Protein AF-A0A813F846-F1 (afdb_monomer_lite)

Foldseek 3Di:
DDDDDDDDPDPPPPDPDDPPPPVPPPPPPVDPPDPPPPPPPPDPDDDDDDDDDDDDDDDDDDDDDDDDDDDDDDDDDDDPPPPPPDPPDPPPDDPPPDDDPDDPPVPPPPPPPDLQVLLVVLLVVLVVQLVVCLPPPLVVLVVVLVVSLVCLQLVNVVVSSVSSVSSNVSSVVCCVVSNVD

Organism: Polarella glacialis (NCBI:txid89957)

Radius of gyration: 32.92 Å; chains: 1; bounding box: 86×99×80 Å

Secondary structure (DSSP, 8-state):
--PPPPPPP----PPPPPP----------------------------------------PPP-------------------------------------------TT-------HHHHHHHHHHHHHHHHHHTTTS-HHHHHHHHHHHHHHT-GGG-GGGHHHHHHHHHHHHHHHHHHTT-

pLDDT: mean 70.42, std 21.38, range [35.59, 98.19]

Structure (mmCIF, N/CA/C/O backbone):
data_AF-A0A813F846-F1
#
_entry.id   AF-A0A813F846-F1
#
loop_
_atom_site.group_PDB
_atom_site.id
_atom_site.type_symbol
_atom_site.label_atom_id
_atom_site.label_alt_id
_atom_site.label_comp_id
_atom_site.label_asym_id
_atom_site.label_entity_id
_atom_site.label_seq_id
_atom_site.pdbx_PDB_ins_code
_atom_site.Cartn_x
_atom_site.Cartn_y
_atom_site.Cartn_z
_atom_site.occupancy
_atom_site.B_iso_or_equiv
_atom_site.auth_seq_id
_atom_site.auth_comp_id
_atom_site.auth_asym_id
_atom_site.auth_atom_id
_atom_site.pdbx_PDB_model_num
ATOM 1 N N . SER A 1 1 ? -46.470 -55.303 -39.506 1.00 61.50 1 SER A N 1
ATOM 2 C CA . SER A 1 1 ? -45.730 -54.117 -39.965 1.00 61.50 1 SER A CA 1
ATOM 3 C C . SER A 1 1 ? -46.204 -52.928 -39.168 1.00 61.50 1 SER A C 1
ATOM 5 O O . SER A 1 1 ? -47.309 -52.462 -39.399 1.00 61.50 1 SER A O 1
ATOM 7 N N . GLN A 1 2 ? -45.444 -52.545 -38.148 1.00 59.84 2 GLN A N 1
ATOM 8 C CA . GLN A 1 2 ? -45.776 -51.434 -37.264 1.00 59.84 2 GLN A CA 1
ATOM 9 C C . GLN A 1 2 ? -44.698 -50.379 -37.496 1.00 59.84 2 GLN A C 1
ATOM 11 O O . GLN A 1 2 ? -43.521 -50.635 -37.249 1.00 59.84 2 GLN A O 1
ATOM 16 N N . GLU A 1 3 ? -45.096 -49.273 -38.116 1.00 61.91 3 GLU A N 1
ATOM 17 C CA . GLU A 1 3 ? -44.205 -48.175 -38.482 1.00 61.91 3 GLU A CA 1
ATOM 18 C C . GLU A 1 3 ? -43.728 -47.463 -37.203 1.00 61.91 3 GLU A C 1
ATOM 20 O O . GLU A 1 3 ? -44.557 -47.179 -36.329 1.00 61.91 3 GLU A O 1
ATOM 25 N N . PRO A 1 4 ? -42.417 -47.222 -37.030 1.00 73.75 4 PRO A N 1
ATOM 26 C CA . PRO A 1 4 ? -41.915 -46.534 -35.850 1.00 73.75 4 PRO A CA 1
ATOM 27 C C . PRO A 1 4 ? -42.314 -45.048 -35.868 1.00 73.75 4 PRO A C 1
ATOM 29 O O . PRO A 1 4 ? -42.351 -44.431 -36.934 1.00 73.75 4 PRO A O 1
ATOM 32 N N . PRO A 1 5 ? -42.602 -44.453 -34.696 1.00 75.56 5 PRO A N 1
ATOM 33 C CA . PRO A 1 5 ? -43.023 -43.062 -34.611 1.00 75.56 5 PRO A CA 1
ATOM 34 C C . PRO A 1 5 ? -41.885 -42.095 -34.986 1.00 75.56 5 PRO A C 1
ATOM 36 O O . PRO A 1 5 ? -40.711 -42.392 -34.741 1.00 75.56 5 PRO A O 1
ATOM 39 N N . PRO A 1 6 ? -42.222 -40.916 -35.541 1.00 74.94 6 PRO A N 1
ATOM 40 C CA . PRO A 1 6 ? -41.241 -39.920 -35.946 1.00 74.94 6 PRO A CA 1
ATOM 41 C C . PRO A 1 6 ? -40.502 -39.351 -34.730 1.00 74.94 6 PRO A C 1
ATOM 43 O O . PRO A 1 6 ? -41.108 -38.907 -33.752 1.00 74.94 6 PRO A O 1
ATOM 46 N N . VAL A 1 7 ? -39.171 -39.355 -34.811 1.00 73.00 7 VAL A N 1
ATOM 47 C CA . VAL A 1 7 ? -38.279 -38.728 -33.830 1.00 73.00 7 VAL A CA 1
ATOM 48 C C . VAL A 1 7 ? -38.474 -37.205 -33.830 1.00 73.00 7 VAL A C 1
ATOM 50 O O . VAL A 1 7 ? -38.476 -36.595 -34.902 1.00 73.00 7 VAL A O 1
ATOM 53 N N . PRO A 1 8 ? -38.634 -36.566 -32.656 1.00 68.56 8 PRO A N 1
ATOM 54 C CA . PRO A 1 8 ? -38.761 -35.119 -32.571 1.00 68.56 8 PRO A CA 1
ATOM 55 C C . PRO A 1 8 ? -37.446 -34.448 -32.974 1.00 68.56 8 PRO A C 1
ATOM 57 O O . PRO A 1 8 ? -36.371 -34.824 -32.505 1.00 68.56 8 PRO A O 1
ATOM 60 N N . ALA A 1 9 ? -37.564 -33.452 -33.852 1.00 68.06 9 ALA A N 1
ATOM 61 C CA . ALA A 1 9 ? -36.463 -32.653 -34.365 1.00 68.06 9 ALA A CA 1
ATOM 62 C C . ALA A 1 9 ? -35.598 -32.091 -33.229 1.00 68.06 9 ALA A C 1
ATOM 64 O O . ALA A 1 9 ? -36.118 -31.582 -32.230 1.00 68.06 9 ALA A O 1
ATOM 65 N N . GLU A 1 10 ? -34.280 -32.192 -33.415 1.00 58.28 10 GLU A N 1
ATOM 66 C CA . GLU A 1 10 ? -33.257 -31.675 -32.516 1.00 58.28 10 GLU A CA 1
ATOM 67 C C . GLU A 1 10 ? -33.594 -30.260 -32.056 1.00 58.28 10 GLU A C 1
ATOM 69 O O . GLU A 1 10 ? -33.568 -29.282 -32.808 1.00 58.28 10 GLU A O 1
ATOM 74 N N . ARG A 1 11 ? -33.907 -30.160 -30.768 1.00 61.56 11 ARG A N 1
ATOM 75 C CA . ARG A 1 11 ? -34.016 -28.896 -30.065 1.00 61.56 11 ARG A CA 1
ATOM 76 C C . ARG A 1 11 ? -32.594 -28.361 -29.952 1.00 61.56 11 ARG A C 1
ATOM 78 O O . ARG A 1 11 ? -31.862 -28.756 -29.050 1.00 61.56 11 ARG A O 1
ATOM 85 N N . ALA A 1 12 ? -32.205 -27.531 -30.919 1.00 66.88 12 ALA A N 1
ATOM 86 C CA . ALA A 1 12 ? -30.927 -26.839 -30.939 1.00 66.88 12 ALA A CA 1
ATOM 87 C C . ALA A 1 12 ? -30.651 -26.268 -29.543 1.00 66.88 12 ALA A C 1
ATOM 89 O O . ALA A 1 12 ? -31.384 -25.403 -29.056 1.00 66.88 12 ALA A O 1
ATOM 90 N N . PHE A 1 13 ? -29.627 -26.811 -28.885 1.00 66.00 13 PHE A N 1
ATOM 91 C CA . PHE A 1 13 ? -29.092 -26.277 -27.644 1.00 66.00 13 PHE A CA 1
ATOM 92 C C . PHE A 1 13 ? -28.617 -24.855 -27.943 1.00 66.00 13 PHE A C 1
ATOM 94 O O . PHE A 1 13 ? -27.520 -24.652 -28.459 1.00 66.00 13 PHE A O 1
ATOM 101 N N . GLN A 1 14 ? -29.458 -23.859 -27.658 1.00 73.62 14 GLN A N 1
ATOM 102 C CA . GLN A 1 14 ? -28.974 -22.496 -27.522 1.00 73.62 14 GLN A CA 1
ATOM 103 C C . GLN A 1 14 ? -28.065 -22.492 -26.292 1.00 73.62 14 GLN A C 1
ATOM 105 O O . GLN A 1 14 ? -28.546 -22.801 -25.195 1.00 73.62 14 GLN A O 1
ATOM 110 N N . PRO A 1 15 ? -26.760 -22.203 -26.441 1.00 76.44 15 PRO A N 1
ATOM 111 C CA . PRO A 1 15 ? -25.914 -21.999 -25.281 1.00 76.44 15 PRO A CA 1
ATOM 112 C C . PRO A 1 15 ? -26.519 -20.862 -24.446 1.00 76.44 15 PRO A C 1
ATOM 114 O O . PRO A 1 15 ? -27.062 -19.910 -25.020 1.00 76.44 15 PRO A O 1
ATOM 117 N N . PRO A 1 16 ? -26.469 -20.949 -23.106 1.00 77.00 16 PRO A N 1
ATOM 118 C CA . PRO A 1 16 ? -26.928 -19.860 -22.262 1.00 77.00 16 PRO A CA 1
ATOM 119 C C . PRO A 1 16 ? -26.196 -18.588 -22.687 1.00 77.00 16 PRO A C 1
ATOM 121 O O . PRO A 1 16 ? -24.973 -18.596 -22.848 1.00 77.00 16 PRO A O 1
ATOM 124 N N . ALA A 1 17 ? -26.956 -17.514 -22.912 1.00 72.62 17 ALA A N 1
ATOM 125 C CA . ALA A 1 17 ? -26.379 -16.214 -23.206 1.00 72.62 17 ALA A CA 1
ATOM 126 C C . ALA A 1 17 ? -25.319 -15.904 -22.134 1.00 72.62 17 ALA A C 1
ATOM 128 O O . ALA A 1 17 ? -25.598 -16.106 -20.944 1.00 72.62 17 ALA A O 1
ATOM 129 N N . PRO A 1 18 ? -24.106 -15.460 -22.519 1.00 75.81 18 PRO A N 1
ATOM 130 C CA . PRO A 1 18 ? -23.128 -15.029 -21.535 1.00 75.81 18 PRO A CA 1
ATOM 131 C C . PRO A 1 18 ? -23.796 -13.969 -20.652 1.00 75.81 18 PRO A C 1
ATOM 133 O O . PRO A 1 18 ? -24.567 -13.159 -21.182 1.00 75.81 18 PRO A O 1
ATOM 136 N N . PRO A 1 19 ? -23.558 -13.972 -19.325 1.00 71.12 19 PRO A N 1
ATOM 137 C CA . PRO A 1 19 ? -24.065 -12.911 -18.475 1.00 71.12 19 PRO A CA 1
ATOM 138 C C . PRO A 1 19 ? -23.625 -11.607 -19.120 1.00 71.12 19 PRO A C 1
ATOM 140 O O . PRO A 1 19 ? -22.434 -11.411 -19.361 1.00 71.12 19 PRO A O 1
ATOM 143 N N . SER A 1 20 ? -24.604 -10.785 -19.496 1.00 64.62 20 SER A N 1
ATOM 144 C CA . SER A 1 20 ? -24.361 -9.467 -20.049 1.00 64.62 20 SER A CA 1
ATOM 145 C C . SER A 1 20 ? -23.542 -8.747 -18.995 1.00 64.62 20 SER A C 1
ATOM 147 O O . SER A 1 20 ? -24.075 -8.343 -17.963 1.00 64.62 20 SER A O 1
ATOM 149 N N . VAL A 1 21 ? -22.226 -8.704 -19.205 1.00 62.66 21 VAL A N 1
ATOM 150 C CA . VAL A 1 21 ? -21.309 -7.924 -18.395 1.00 62.66 21 VAL A CA 1
ATOM 151 C C . VAL A 1 21 ? -21.711 -6.504 -18.719 1.00 62.66 21 VAL A C 1
ATOM 153 O O . VAL A 1 21 ? -21.272 -5.924 -19.709 1.00 62.66 21 VAL A O 1
ATOM 156 N N . GLU A 1 22 ? -22.671 -6.002 -17.945 1.00 57.41 22 GLU A N 1
ATOM 157 C CA . GLU A 1 22 ? -22.989 -4.596 -17.896 1.00 57.41 22 GLU A CA 1
ATOM 158 C C . GLU A 1 22 ? -21.629 -3.913 -17.749 1.00 57.41 22 GLU A C 1
ATOM 160 O O . GLU A 1 22 ? -20.883 -4.273 -16.826 1.00 57.41 22 GLU A O 1
ATOM 165 N N . PRO A 1 23 ? -21.217 -3.046 -18.693 1.00 57.09 23 PRO A N 1
ATOM 166 C CA . PRO A 1 23 ? -20.009 -2.277 -18.514 1.00 57.09 23 PRO A CA 1
ATOM 167 C C . PRO A 1 23 ? -20.283 -1.456 -17.271 1.00 57.09 23 PRO A C 1
ATOM 169 O O . PRO A 1 23 ? -21.008 -0.466 -17.337 1.00 57.09 23 PRO A O 1
ATOM 172 N N . SER A 1 24 ? -19.781 -1.953 -16.136 1.00 50.75 24 SER A N 1
ATOM 173 C CA . SER A 1 24 ? -19.800 -1.288 -14.852 1.00 50.75 24 SER A CA 1
ATOM 174 C C . SER A 1 24 ? -19.266 0.084 -15.166 1.00 50.75 24 SER A C 1
ATOM 176 O O . SER A 1 24 ? -18.079 0.251 -15.474 1.00 50.75 24 SER A O 1
ATOM 178 N N . GLN A 1 25 ? -20.197 1.033 -15.271 1.00 48.97 25 GLN A N 1
ATOM 179 C CA . GLN A 1 25 ? -19.852 2.395 -15.585 1.00 48.97 25 GLN A CA 1
ATOM 180 C C . GLN A 1 25 ? -18.770 2.738 -14.573 1.00 48.97 25 GLN A C 1
ATOM 182 O O . GLN A 1 25 ? -18.953 2.404 -13.397 1.00 48.97 25 GLN A O 1
ATOM 187 N N . PRO A 1 26 ? -17.634 3.330 -14.973 1.00 54.31 26 PRO A N 1
ATOM 188 C CA . PRO A 1 26 ? -16.678 3.845 -14.016 1.00 54.31 26 PRO A CA 1
ATOM 189 C C . PRO A 1 26 ? -17.370 4.962 -13.223 1.00 54.31 26 PRO A C 1
ATOM 191 O O . PRO A 1 26 ? -17.222 6.155 -13.482 1.00 54.31 26 PRO A O 1
ATOM 194 N N . GLY A 1 27 ? -18.144 4.551 -12.219 1.00 48.88 27 GLY A N 1
ATOM 195 C CA . GLY A 1 27 ? -18.706 5.310 -11.124 1.00 48.88 27 GLY A CA 1
ATOM 196 C C . GLY A 1 27 ? -17.561 5.672 -10.203 1.00 48.88 27 GLY A C 1
ATOM 197 O O . GLY A 1 27 ? -17.452 5.236 -9.065 1.00 48.88 27 GLY A O 1
ATOM 198 N N . SER A 1 28 ? -16.631 6.430 -10.753 1.00 47.47 28 SER A N 1
ATOM 199 C CA . SER A 1 28 ? -15.642 7.215 -10.051 1.00 47.47 28 SER A CA 1
ATOM 200 C C . SER A 1 28 ? -15.348 8.400 -10.950 1.00 47.47 28 SER A C 1
ATOM 202 O O . SER A 1 28 ? -14.220 8.674 -11.347 1.00 47.47 28 SER A O 1
ATOM 204 N N . ARG A 1 29 ? -16.414 9.161 -11.221 1.00 41.62 29 ARG A N 1
ATOM 205 C CA . ARG A 1 29 ? -16.309 10.612 -11.279 1.00 41.62 29 ARG A CA 1
ATOM 206 C C . ARG A 1 29 ? -15.750 11.045 -9.924 1.00 41.62 29 ARG A C 1
ATOM 208 O O . ARG A 1 29 ? -16.496 11.382 -9.010 1.00 41.62 29 ARG A O 1
ATOM 215 N N . TRP A 1 30 ? -14.429 10.953 -9.778 1.00 50.53 30 TRP A N 1
ATOM 216 C CA . TRP A 1 30 ? -13.685 11.656 -8.753 1.00 50.53 30 TRP A CA 1
ATOM 217 C C . TRP A 1 30 ? -14.071 13.111 -8.939 1.00 50.53 30 TRP A C 1
ATOM 219 O O . TRP A 1 30 ? -13.697 13.741 -9.928 1.00 50.53 30 TRP A O 1
ATOM 229 N N . GLY A 1 31 ? -14.957 13.587 -8.066 1.00 37.84 31 GLY A N 1
ATOM 230 C CA . GLY A 1 31 ? -15.443 14.947 -8.094 1.00 37.84 31 GLY A CA 1
ATOM 231 C C . GLY A 1 31 ? -14.249 15.880 -8.183 1.00 37.84 31 GLY A C 1
ATOM 232 O O . GLY A 1 31 ? -13.453 15.995 -7.252 1.00 37.84 31 GLY A O 1
ATOM 233 N N . ILE A 1 32 ? -14.149 16.537 -9.332 1.00 45.31 32 ILE A N 1
ATOM 234 C CA . ILE A 1 32 ? -13.408 17.767 -9.548 1.00 45.31 32 ILE A CA 1
ATOM 235 C C . ILE A 1 32 ? -14.048 18.771 -8.586 1.00 45.31 32 ILE A C 1
ATOM 237 O O . ILE A 1 32 ? -15.057 19.397 -8.886 1.00 45.31 32 ILE A O 1
ATOM 241 N N . GLY A 1 33 ? -13.556 18.789 -7.353 1.00 40.59 33 GLY A N 1
ATOM 242 C CA . GLY A 1 33 ? -14.226 19.460 -6.241 1.00 40.59 33 GLY A CA 1
ATOM 243 C C . GLY A 1 33 ? -13.294 19.736 -5.075 1.00 40.59 33 GLY A C 1
ATOM 244 O O . GLY A 1 33 ? -13.730 19.810 -3.935 1.00 40.59 33 GLY A O 1
ATOM 245 N N . ARG A 1 34 ? -11.999 19.827 -5.373 1.00 39.53 34 ARG A N 1
ATOM 246 C CA . ARG A 1 34 ? -10.972 20.617 -4.698 1.00 39.53 34 ARG A CA 1
ATOM 247 C C . ARG A 1 34 ? -9.696 20.306 -5.458 1.00 39.53 34 ARG A C 1
ATOM 249 O O . ARG A 1 34 ? -9.056 19.286 -5.228 1.00 39.53 34 ARG A O 1
ATOM 256 N N . ALA A 1 35 ? -9.293 21.235 -6.317 1.00 38.91 35 ALA A N 1
ATOM 257 C CA . ALA A 1 35 ? -7.883 21.491 -6.556 1.00 38.91 35 ALA A CA 1
ATOM 258 C C . ALA A 1 35 ? -7.246 21.952 -5.227 1.00 38.91 35 ALA A C 1
ATOM 260 O O . ALA A 1 35 ? -6.778 23.076 -5.079 1.00 38.91 35 ALA A O 1
ATOM 261 N N . GLY A 1 36 ? -7.280 21.093 -4.206 1.00 37.16 36 GLY A N 1
ATOM 262 C CA . GLY A 1 36 ? -6.291 21.119 -3.161 1.00 37.16 36 GLY A CA 1
ATOM 263 C C . GLY A 1 36 ? -5.044 20.690 -3.887 1.00 37.16 36 GLY A C 1
ATOM 264 O O . GLY A 1 36 ? -4.920 19.521 -4.241 1.00 37.16 36 GLY A O 1
ATOM 265 N N . LYS A 1 37 ? -4.206 21.672 -4.221 1.00 40.59 37 LYS A N 1
ATOM 266 C CA . LYS A 1 37 ? -2.828 21.459 -4.632 1.00 40.59 37 LYS A CA 1
ATOM 267 C C . LYS A 1 37 ? -2.330 20.226 -3.884 1.00 40.59 37 LYS A C 1
ATOM 269 O O . LYS A 1 37 ? -2.151 20.283 -2.667 1.00 40.59 37 LYS A O 1
ATOM 274 N N . TRP A 1 38 ? -2.123 19.127 -4.603 1.00 40.97 38 TRP A N 1
ATOM 275 C CA . TRP A 1 38 ? -1.115 18.169 -4.204 1.00 40.97 38 TRP A CA 1
ATOM 276 C C . TRP A 1 38 ? 0.169 18.979 -4.298 1.00 40.97 38 TRP A C 1
ATOM 278 O O . TRP A 1 38 ? 0.796 19.065 -5.351 1.00 40.97 38 TRP A O 1
ATOM 288 N N . LEU A 1 39 ? 0.466 19.726 -3.232 1.00 45.75 39 LEU A N 1
ATOM 289 C CA . LEU A 1 39 ? 1.779 20.275 -2.999 1.00 45.75 39 LEU A CA 1
ATOM 290 C C . LEU A 1 39 ? 2.646 19.034 -2.874 1.00 45.75 39 LEU A C 1
ATOM 292 O O . LEU A 1 39 ? 2.767 18.444 -1.804 1.00 45.75 39 LEU A O 1
ATOM 296 N N . PHE A 1 40 ? 3.156 18.611 -4.031 1.00 44.38 40 PHE A N 1
ATOM 297 C CA . PHE A 1 40 ? 4.511 18.149 -4.209 1.00 44.38 40 PHE A CA 1
ATOM 298 C C . PHE A 1 40 ? 5.349 18.747 -3.087 1.00 44.38 40 PHE A C 1
ATOM 300 O O . PHE A 1 40 ? 5.776 19.898 -3.156 1.00 44.38 40 PHE A O 1
ATOM 307 N N . PHE A 1 41 ? 5.544 17.980 -2.021 1.00 40.41 41 PHE A N 1
ATOM 308 C CA . PHE A 1 41 ? 6.546 18.298 -1.022 1.00 40.41 41 PHE A CA 1
ATOM 309 C C . PHE A 1 41 ? 7.889 17.861 -1.616 1.00 40.41 41 PHE A C 1
ATOM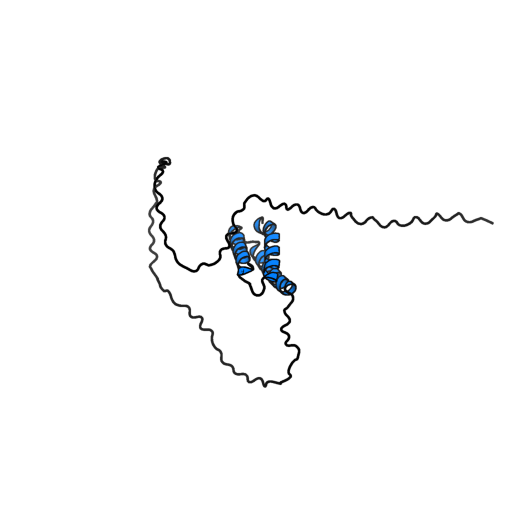 311 O O . PHE A 1 41 ? 8.534 16.924 -1.154 1.00 40.41 41 PHE A O 1
ATOM 318 N N . GLN A 1 42 ? 8.273 18.537 -2.704 1.00 41.78 42 GLN A N 1
ATOM 319 C CA . GLN A 1 42 ? 9.664 18.648 -3.093 1.00 41.78 42 GLN A CA 1
ATOM 320 C C . GLN A 1 42 ? 10.391 19.350 -1.948 1.00 41.78 42 GLN A C 1
ATOM 322 O O . GLN A 1 42 ? 9.989 20.422 -1.502 1.00 41.78 42 GLN A O 1
ATOM 327 N N . GLY A 1 43 ? 11.485 18.741 -1.505 1.00 35.59 43 GLY A N 1
ATOM 328 C CA . GLY A 1 43 ? 12.637 19.495 -1.030 1.00 35.59 43 GLY A CA 1
ATOM 329 C C . GLY A 1 43 ? 12.459 20.271 0.272 1.00 35.59 43 GLY A C 1
ATOM 330 O O . GLY A 1 43 ? 12.393 21.495 0.286 1.00 35.59 43 GLY A O 1
ATOM 331 N N . LEU A 1 44 ? 12.621 19.576 1.397 1.00 45.50 44 LEU A N 1
ATOM 332 C CA . LEU A 1 44 ? 13.281 20.172 2.560 1.00 45.50 44 LEU A CA 1
ATOM 333 C C . LEU A 1 44 ? 14.777 20.336 2.241 1.00 45.50 44 LEU A C 1
ATOM 335 O O . LEU A 1 44 ? 15.593 19.531 2.677 1.00 45.50 44 LEU A O 1
ATOM 339 N N . LYS A 1 45 ? 15.138 21.363 1.464 1.00 44.94 45 LYS A N 1
ATOM 340 C CA . LYS A 1 45 ? 16.488 21.947 1.455 1.00 44.94 45 LYS A CA 1
ATOM 341 C C . LYS A 1 45 ? 16.396 23.438 1.126 1.00 44.94 45 LYS A C 1
ATOM 343 O O . LYS A 1 45 ? 16.211 23.805 -0.024 1.00 44.94 45 LYS A O 1
ATOM 348 N N . GLY A 1 46 ? 16.618 24.275 2.138 1.00 43.12 46 GLY A N 1
ATOM 349 C CA . GLY A 1 46 ? 17.174 25.611 1.922 1.00 43.12 46 GLY A CA 1
ATOM 350 C C . GLY A 1 46 ? 16.282 26.789 2.305 1.00 43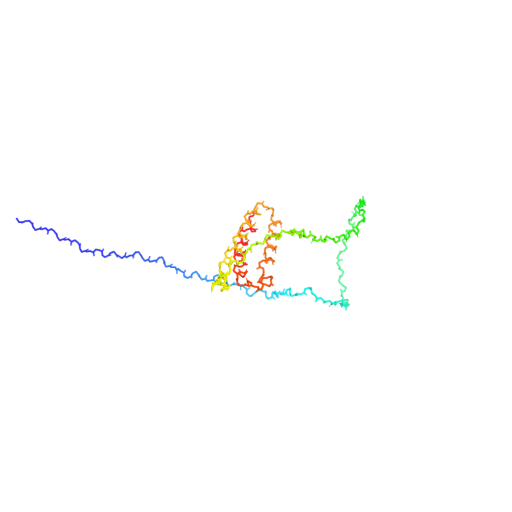.12 46 GLY A C 1
ATOM 351 O O . GLY A 1 46 ? 15.280 27.056 1.663 1.00 43.12 46 GLY A O 1
ATOM 352 N N . LEU A 1 47 ? 16.759 27.510 3.324 1.00 47.31 47 LEU A N 1
ATOM 353 C CA . LEU A 1 47 ? 16.750 28.968 3.484 1.00 47.31 47 LEU A CA 1
ATOM 354 C C . LEU A 1 47 ? 15.423 29.726 3.322 1.00 47.31 47 LEU A C 1
ATOM 356 O O . LEU A 1 47 ? 14.893 29.888 2.231 1.00 47.31 47 LEU A O 1
ATOM 360 N N . GLY A 1 48 ? 15.031 30.416 4.396 1.00 39.44 48 GLY A N 1
ATOM 361 C CA . GLY A 1 48 ? 14.302 31.671 4.232 1.00 39.44 48 GLY A CA 1
ATOM 362 C C . GLY A 1 48 ? 13.376 32.019 5.377 1.00 39.44 48 GLY A C 1
ATOM 363 O O . GLY A 1 48 ? 12.161 31.941 5.240 1.00 39.44 48 GLY A O 1
ATOM 364 N N . ARG A 1 49 ? 13.943 32.504 6.485 1.00 52.25 49 ARG A N 1
ATOM 365 C CA . ARG A 1 49 ? 13.214 33.410 7.375 1.00 52.25 49 ARG A CA 1
ATOM 366 C C . ARG A 1 49 ? 12.758 34.602 6.532 1.00 52.25 49 ARG A C 1
ATOM 368 O O . ARG A 1 49 ? 13.592 35.406 6.127 1.00 52.25 49 ARG A O 1
ATOM 375 N N . ARG A 1 50 ? 11.462 34.745 6.282 1.00 43.44 50 ARG A N 1
ATOM 376 C CA . ARG A 1 50 ? 10.882 36.040 5.923 1.00 43.44 50 ARG A CA 1
ATOM 377 C C . ARG A 1 50 ? 9.664 36.278 6.791 1.00 43.44 50 ARG A C 1
ATOM 379 O O . ARG A 1 50 ? 8.615 35.670 6.614 1.00 43.44 50 ARG A O 1
ATOM 386 N N . ALA A 1 51 ? 9.879 37.144 7.774 1.00 47.56 51 ALA A N 1
ATOM 387 C CA . ALA A 1 51 ? 8.834 37.793 8.530 1.00 47.56 51 ALA A CA 1
ATOM 388 C C . ALA A 1 51 ? 7.923 38.544 7.551 1.00 47.56 51 ALA A C 1
ATOM 390 O O . ALA A 1 51 ? 8.390 39.397 6.800 1.00 47.56 51 ALA A O 1
ATOM 391 N N . ALA A 1 52 ? 6.637 38.214 7.565 1.00 41.84 52 ALA A N 1
ATOM 392 C CA . ALA A 1 52 ? 5.595 39.052 7.001 1.00 41.84 52 ALA A CA 1
ATOM 393 C C . ALA A 1 52 ? 4.786 39.597 8.177 1.00 41.84 52 ALA A C 1
ATOM 395 O O . ALA A 1 52 ? 3.954 38.906 8.762 1.00 41.84 52 ALA A O 1
ATOM 396 N N . SER A 1 53 ? 5.090 40.834 8.557 1.00 50.72 53 SER A N 1
ATOM 397 C CA . SER A 1 53 ? 4.209 41.666 9.362 1.00 50.72 53 SER A CA 1
ATOM 398 C C . SER A 1 53 ? 2.987 42.009 8.513 1.00 50.72 53 SER A C 1
ATOM 400 O O . SER A 1 53 ? 3.118 42.724 7.520 1.00 50.72 53 SER A O 1
ATOM 402 N N . VAL A 1 54 ? 1.810 41.517 8.893 1.00 47.31 54 VAL A N 1
ATOM 403 C CA . VAL A 1 54 ? 0.545 42.046 8.376 1.00 47.31 54 VAL A CA 1
ATOM 404 C C . VAL A 1 54 ? -0.233 42.602 9.553 1.00 47.31 54 VAL A C 1
ATOM 406 O O . VAL A 1 54 ? -0.622 41.890 10.479 1.00 47.31 54 VAL A O 1
ATOM 409 N N . SER A 1 55 ? -0.364 43.919 9.517 1.00 49.50 55 SER A N 1
ATOM 410 C CA . SER A 1 55 ? -1.078 44.742 10.472 1.00 49.50 55 SER A CA 1
ATOM 411 C C . SER A 1 55 ? -2.583 44.477 10.441 1.00 49.50 55 SER A C 1
ATOM 413 O O . SER A 1 55 ? -3.180 44.332 9.382 1.00 49.50 55 SER A O 1
ATOM 415 N N . ALA A 1 56 ? -3.165 44.526 11.640 1.00 46.81 56 ALA A N 1
ATOM 416 C CA . ALA A 1 56 ? -4.494 45.041 11.958 1.00 46.81 56 ALA A CA 1
ATOM 417 C C . ALA A 1 56 ? -5.718 44.466 11.215 1.00 46.81 56 ALA A C 1
ATOM 419 O O . ALA A 1 56 ? -6.085 44.897 10.128 1.00 46.81 56 ALA A O 1
ATOM 420 N N . SER A 1 57 ? -6.500 43.667 11.945 1.00 42.41 57 SER A N 1
ATOM 421 C CA . SER A 1 57 ? -7.921 43.973 12.164 1.00 42.41 57 SER A CA 1
ATOM 422 C C . SER A 1 57 ? -8.371 43.376 13.495 1.00 42.41 57 SER A C 1
ATOM 424 O O . SER A 1 57 ? -8.347 42.169 13.723 1.00 42.41 57 SER A O 1
ATOM 426 N N . LYS A 1 58 ? -8.698 44.281 14.414 1.00 58.88 58 LYS A N 1
ATOM 427 C CA . LYS A 1 58 ? -9.100 44.036 15.796 1.00 58.88 58 LYS A CA 1
ATOM 428 C C . LYS A 1 58 ? -10.552 43.552 15.808 1.00 58.88 58 LYS A C 1
ATOM 430 O O . LYS A 1 58 ? -11.463 44.367 15.839 1.00 58.88 58 LYS A O 1
ATOM 435 N N . VAL A 1 59 ? -10.763 42.240 15.824 1.00 60.72 59 VAL A N 1
ATOM 436 C CA . VAL A 1 59 ? -12.041 41.643 16.240 1.00 60.72 59 VAL A CA 1
ATOM 437 C C . VAL A 1 59 ? -11.793 40.981 17.587 1.00 60.72 59 VAL A C 1
ATOM 439 O O . VAL A 1 59 ? -10.975 40.071 17.690 1.00 60.72 59 VAL A O 1
ATOM 442 N N . GLN A 1 60 ? -12.418 41.508 18.640 1.00 57.38 60 GLN A N 1
ATOM 443 C CA . GLN A 1 60 ? -12.324 40.949 19.988 1.00 57.38 60 GLN A CA 1
ATOM 444 C C . GLN A 1 60 ? -13.152 39.655 20.064 1.00 57.38 60 GLN A C 1
ATOM 446 O O . GLN A 1 60 ? -14.363 39.722 19.854 1.00 57.38 60 GLN A O 1
ATOM 451 N N . PRO A 1 61 ? -12.559 38.490 20.381 1.00 65.25 61 PRO A N 1
ATOM 452 C CA . PRO A 1 61 ? -13.328 37.324 20.791 1.00 65.25 61 PRO A CA 1
ATOM 453 C C . PRO A 1 61 ? -13.773 37.443 22.264 1.00 65.25 61 PRO A C 1
ATOM 455 O O . PRO A 1 61 ? -13.118 38.127 23.058 1.00 65.25 61 PRO A O 1
ATOM 458 N N . PRO A 1 62 ? -14.887 36.785 22.639 1.00 62.41 62 PRO A N 1
ATOM 459 C CA . PRO A 1 62 ? -15.470 36.870 23.971 1.00 62.41 62 PRO A CA 1
ATOM 460 C C . PRO A 1 62 ? -14.522 36.352 25.058 1.00 62.41 62 PRO A C 1
ATOM 462 O O . PRO A 1 62 ? -13.826 35.348 24.912 1.00 62.41 62 PRO A O 1
ATOM 465 N N . LYS A 1 63 ? -14.537 37.083 26.171 1.00 64.44 63 LYS A N 1
ATOM 466 C CA . LYS A 1 63 ? -13.768 36.883 27.398 1.00 64.44 63 LYS A CA 1
ATOM 467 C C . LYS A 1 63 ? -14.149 35.549 28.054 1.00 64.44 63 LYS A C 1
ATOM 469 O O . LYS A 1 63 ? -15.137 35.475 28.777 1.00 64.44 63 LYS A O 1
ATOM 474 N N . VAL A 1 64 ? -13.367 34.502 27.801 1.00 72.75 64 VAL A N 1
ATOM 475 C CA . VAL A 1 64 ? -13.476 33.216 28.509 1.00 72.75 64 VAL A CA 1
ATOM 476 C C . VAL A 1 64 ? -12.717 33.329 29.841 1.00 72.75 64 VAL A C 1
ATOM 478 O O . VAL A 1 64 ? -11.581 33.813 29.835 1.00 72.75 64 VAL A O 1
ATOM 481 N N . PRO A 1 65 ? -13.309 32.947 30.988 1.00 68.44 65 PRO A N 1
ATOM 482 C CA . PRO A 1 65 ? -12.636 33.021 32.281 1.00 68.44 65 PRO A CA 1
ATOM 483 C C . PRO A 1 65 ? -11.437 32.056 32.359 1.00 68.44 65 PRO A C 1
ATOM 485 O O . PRO A 1 65 ? -11.494 30.951 31.814 1.00 68.44 65 PRO A O 1
ATOM 488 N N . PRO A 1 66 ? -10.348 32.453 33.042 1.00 62.50 66 PRO A N 1
ATOM 489 C CA . PRO A 1 66 ? -9.150 31.636 33.179 1.00 62.50 66 PRO A CA 1
ATOM 490 C C . PRO A 1 66 ? -9.418 30.462 34.127 1.00 62.50 66 PRO A C 1
ATOM 492 O O . PRO A 1 66 ? -9.518 30.640 35.340 1.00 62.50 66 PRO A O 1
ATOM 495 N N . MET A 1 67 ? -9.512 29.247 33.582 1.00 62.53 67 MET A N 1
ATOM 496 C CA . MET A 1 67 ? -9.430 28.037 34.398 1.00 62.53 67 MET A CA 1
ATOM 497 C C . MET A 1 67 ? -7.991 27.849 34.876 1.00 62.53 67 MET A C 1
ATOM 499 O O . MET A 1 67 ? -7.037 27.844 34.096 1.00 62.53 67 MET A O 1
ATOM 503 N N . GLN A 1 68 ? -7.870 27.737 36.192 1.00 63.28 68 GLN A N 1
ATOM 504 C CA . GLN A 1 68 ? -6.632 27.609 36.937 1.00 63.28 68 GLN A CA 1
ATOM 505 C C . GLN A 1 68 ? -5.881 26.352 36.495 1.00 63.28 68 GLN A C 1
ATOM 507 O O . GLN A 1 68 ? -6.359 25.227 36.636 1.00 63.28 68 GLN A O 1
ATOM 512 N N . LYS A 1 69 ? -4.687 26.562 35.943 1.00 57.66 69 LYS A N 1
ATOM 513 C CA . LYS A 1 69 ? -3.753 25.500 35.591 1.00 57.66 69 LYS A CA 1
ATOM 514 C C . LYS A 1 69 ? -3.034 25.090 36.873 1.00 57.66 69 LYS A C 1
ATOM 516 O O . LYS A 1 69 ? -2.200 25.837 37.382 1.00 57.66 69 LYS A O 1
ATOM 521 N N . LYS A 1 70 ? -3.432 23.937 37.411 1.00 61.88 70 LYS A N 1
ATOM 522 C CA . LYS A 1 70 ? -2.750 23.259 38.512 1.00 61.88 70 LYS A CA 1
ATOM 523 C C . LYS A 1 70 ? -1.296 23.028 38.093 1.00 61.88 70 LYS A C 1
ATOM 525 O O . LYS A 1 70 ? -1.025 22.500 37.016 1.00 61.88 70 LYS A O 1
ATOM 530 N N . LYS A 1 71 ? -0.409 23.544 38.930 1.00 52.50 71 LYS A N 1
ATOM 531 C CA . LYS A 1 71 ? 1.040 23.474 38.855 1.00 52.50 71 LYS A CA 1
ATOM 532 C C . LYS A 1 71 ? 1.430 22.228 39.638 1.00 52.50 71 LYS A C 1
ATOM 534 O O . LYS A 1 71 ? 1.193 22.207 40.840 1.00 52.50 71 LYS A O 1
ATOM 539 N N . GLU A 1 72 ? 1.919 21.204 38.957 1.00 55.31 72 GLU A N 1
ATOM 540 C CA . GLU A 1 72 ? 2.675 20.128 39.591 1.00 55.31 72 GLU A CA 1
ATOM 541 C C . GLU A 1 72 ? 3.938 19.949 38.756 1.00 55.31 72 GLU A C 1
ATOM 543 O O . GLU A 1 72 ? 3.906 19.751 37.538 1.00 55.31 72 GLU A O 1
ATOM 548 N N . ASP A 1 73 ? 5.021 20.240 39.453 1.00 62.81 73 ASP A N 1
ATOM 549 C CA . ASP A 1 73 ? 6.399 20.266 39.036 1.00 62.81 73 ASP A CA 1
ATOM 550 C C . ASP A 1 73 ? 6.917 18.823 39.044 1.00 62.81 73 ASP A C 1
ATOM 552 O O . ASP A 1 73 ? 6.760 18.138 40.046 1.00 62.81 73 ASP A O 1
ATOM 556 N N . ASP A 1 74 ? 7.553 18.380 37.962 1.00 53.59 74 ASP A N 1
ATOM 557 C CA . ASP A 1 74 ? 8.511 17.279 38.025 1.00 53.59 74 ASP A CA 1
ATOM 558 C C . ASP A 1 74 ? 9.647 17.577 37.048 1.00 53.59 74 ASP A C 1
ATOM 560 O O . ASP A 1 74 ? 9.499 17.593 35.820 1.00 53.59 74 ASP A O 1
ATOM 564 N N . GLU A 1 75 ? 10.790 17.888 37.649 1.00 53.03 75 GLU A N 1
ATOM 565 C CA . GLU A 1 75 ? 12.103 17.894 37.032 1.00 53.03 75 GLU A CA 1
ATOM 566 C C . GLU A 1 75 ? 12.336 16.578 36.280 1.00 53.03 75 GLU A C 1
ATOM 568 O O . GLU A 1 75 ? 12.339 15.497 36.864 1.00 53.03 75 GLU A O 1
ATOM 573 N N . CYS A 1 76 ? 12.648 16.655 34.988 1.00 45.81 76 CYS A N 1
ATOM 574 C CA . CYS A 1 76 ? 13.504 15.647 34.382 1.00 45.81 76 CYS A CA 1
ATOM 575 C C . CYS A 1 76 ? 14.618 16.354 33.619 1.00 45.81 76 CYS A C 1
ATOM 577 O O . CYS A 1 76 ? 14.430 16.938 32.551 1.00 45.81 76 CYS A O 1
ATOM 579 N N . SER A 1 77 ? 15.748 16.346 34.315 1.00 48.78 77 SER A N 1
ATOM 580 C CA . SER A 1 77 ? 17.085 16.791 33.979 1.00 48.78 77 SER A CA 1
ATOM 581 C C . SER A 1 77 ? 17.450 16.724 32.496 1.00 48.78 77 SER A C 1
ATOM 583 O O . SER A 1 77 ? 17.219 15.741 31.796 1.00 48.78 77 SER A O 1
ATOM 585 N N . SER A 1 78 ? 18.111 17.796 32.073 1.00 53.31 78 SER A N 1
ATOM 586 C CA . SER A 1 78 ? 18.935 17.921 30.882 1.00 53.31 78 SER A CA 1
ATOM 587 C C . SER A 1 78 ? 19.751 16.668 30.570 1.00 53.31 78 SER A C 1
ATOM 589 O O . SER A 1 78 ? 20.509 16.205 31.419 1.00 53.31 78 SER A O 1
ATOM 591 N N . ASP A 1 79 ? 19.723 16.244 29.306 1.00 44.53 79 ASP A N 1
ATOM 592 C CA . ASP A 1 79 ? 20.886 15.603 28.698 1.00 44.53 79 ASP A CA 1
ATOM 593 C C . ASP A 1 79 ? 20.950 15.894 27.182 1.00 44.53 79 ASP A C 1
ATOM 595 O O . ASP A 1 79 ? 20.322 15.207 26.372 1.00 44.53 79 ASP A O 1
ATOM 599 N N . PRO A 1 80 ? 21.679 16.936 26.731 1.00 56.81 80 PRO A N 1
ATOM 600 C CA . PRO A 1 80 ? 22.047 17.098 25.328 1.00 56.81 80 PRO A CA 1
ATOM 601 C C . PRO A 1 80 ? 23.245 16.195 24.982 1.00 56.81 80 PRO A C 1
ATOM 603 O O . PRO A 1 80 ? 24.245 16.635 24.416 1.00 56.81 80 PRO A O 1
ATOM 606 N N . GLY A 1 81 ? 23.134 14.903 25.289 1.00 44.56 81 GLY A N 1
ATOM 607 C CA . GLY A 1 81 ? 24.062 13.862 24.867 1.00 44.56 81 GLY A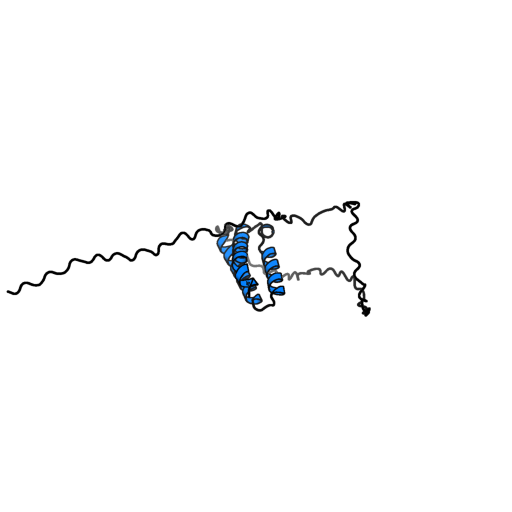 CA 1
ATOM 608 C C . GLY A 1 81 ? 23.792 13.450 23.424 1.00 44.56 81 GLY A C 1
ATOM 609 O O . GLY A 1 81 ? 23.296 12.358 23.157 1.00 44.56 81 GLY A O 1
ATOM 610 N N . ARG A 1 82 ? 24.116 14.324 22.464 1.00 50.81 82 ARG A N 1
ATOM 611 C CA . ARG A 1 82 ? 24.148 14.005 21.026 1.00 50.81 82 ARG A CA 1
ATOM 612 C C . ARG A 1 82 ? 25.350 13.097 20.743 1.00 50.81 82 ARG A C 1
ATOM 614 O O . ARG A 1 82 ? 26.313 13.503 20.097 1.00 50.81 82 ARG A O 1
ATOM 621 N N . SER A 1 83 ? 25.301 11.873 21.259 1.00 51.41 83 SER A N 1
ATOM 622 C CA . SER A 1 83 ? 26.224 10.807 20.903 1.00 51.41 83 SER A CA 1
ATOM 623 C C . SER A 1 83 ? 25.935 10.414 19.457 1.00 51.41 83 SER A C 1
ATOM 625 O O . SER A 1 83 ? 24.867 9.914 19.099 1.00 51.41 83 SER A O 1
ATOM 627 N N . GLY A 1 84 ? 26.886 10.734 18.583 1.00 47.34 84 GLY A N 1
ATOM 628 C CA . GLY A 1 84 ? 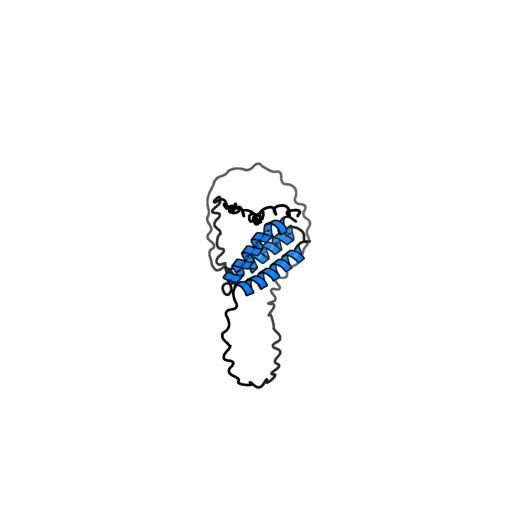26.917 10.200 17.237 1.00 47.34 84 GLY A CA 1
ATOM 629 C C . GLY A 1 84 ? 26.995 8.686 17.333 1.00 47.34 84 GLY A C 1
ATOM 630 O O . GLY A 1 84 ? 28.061 8.134 17.596 1.00 47.34 84 GLY A O 1
ATOM 631 N N . GLN A 1 85 ? 25.865 8.017 17.115 1.00 47.91 85 GLN A N 1
ATOM 632 C CA . GLN A 1 85 ? 25.848 6.595 16.813 1.00 47.91 85 GLN A CA 1
ATOM 633 C C . GLN A 1 85 ? 26.438 6.429 15.413 1.00 47.91 85 GLN A C 1
ATOM 635 O O . GLN A 1 85 ? 25.758 6.414 14.389 1.00 47.91 85 GLN A O 1
ATOM 640 N N . SER A 1 86 ? 27.767 6.406 15.404 1.00 50.00 86 SER A N 1
ATOM 641 C CA . SER A 1 86 ? 28.586 5.797 14.381 1.00 50.00 86 SER A CA 1
ATOM 642 C C . SER A 1 86 ? 28.107 4.362 14.221 1.00 50.00 86 SER A C 1
ATOM 644 O O . SER A 1 86 ? 28.319 3.526 15.099 1.00 50.00 86 SER A O 1
ATOM 646 N N . TRP A 1 87 ? 27.452 4.081 13.099 1.00 49.62 87 TRP A N 1
ATOM 647 C CA . TRP A 1 87 ? 27.239 2.724 12.625 1.00 49.62 87 TRP A CA 1
ATOM 648 C C . TRP A 1 87 ? 28.606 2.151 12.242 1.00 49.62 87 TRP A C 1
ATOM 650 O O . TRP A 1 87 ? 28.995 2.128 11.076 1.00 49.62 87 TRP A O 1
ATOM 660 N N . CYS A 1 88 ? 29.376 1.729 13.244 1.00 44.97 88 CYS A N 1
ATOM 661 C CA . CYS A 1 88 ? 30.533 0.876 13.046 1.00 44.97 88 CYS A CA 1
ATOM 662 C C . CYS A 1 88 ? 30.007 -0.486 12.598 1.00 44.97 88 CYS A C 1
ATOM 664 O O . CYS A 1 88 ? 29.762 -1.372 13.414 1.00 44.97 88 CYS A O 1
ATOM 666 N N . PHE A 1 89 ? 29.812 -0.648 11.292 1.00 44.66 89 PHE A N 1
ATOM 667 C CA . PHE A 1 89 ? 29.690 -1.971 10.705 1.00 44.66 89 PHE A CA 1
ATOM 668 C C . PHE A 1 89 ? 30.985 -2.734 11.008 1.00 44.66 89 PHE A C 1
ATOM 670 O O . PHE A 1 89 ? 32.065 -2.257 10.640 1.00 44.66 89 PHE A O 1
ATOM 677 N N . PRO A 1 90 ? 30.928 -3.903 11.671 1.00 50.06 90 PRO A N 1
ATOM 678 C CA . PRO A 1 90 ? 32.092 -4.754 11.798 1.00 50.06 90 PRO A CA 1
ATOM 679 C C . PRO A 1 90 ? 32.497 -5.204 10.395 1.00 50.06 90 PRO A C 1
ATOM 681 O O . PRO A 1 90 ? 31.885 -6.077 9.780 1.00 50.06 90 PRO A O 1
ATOM 684 N N . ARG A 1 91 ? 33.559 -4.572 9.890 1.00 53.84 91 ARG A N 1
ATOM 685 C CA . ARG A 1 91 ? 34.314 -4.966 8.703 1.00 53.84 91 ARG A CA 1
ATOM 686 C C . ARG A 1 91 ? 35.028 -6.284 9.010 1.00 53.84 91 ARG A C 1
ATOM 688 O O . ARG A 1 91 ? 36.236 -6.321 9.235 1.00 53.84 91 ARG A O 1
ATOM 695 N N . SER A 1 92 ? 34.257 -7.369 9.067 1.00 49.97 92 SER A N 1
ATOM 696 C CA . SER A 1 92 ? 34.774 -8.727 9.192 1.00 49.97 92 SER A CA 1
ATOM 697 C C . SER A 1 92 ? 35.478 -9.089 7.892 1.00 49.97 92 SER A C 1
ATOM 699 O O . SER A 1 92 ? 34.871 -9.404 6.870 1.00 49.97 92 SER A O 1
ATOM 701 N N . SER A 1 93 ? 36.797 -8.962 7.940 1.00 56.47 93 SER A N 1
ATOM 702 C CA . SER A 1 93 ? 37.704 -9.345 6.873 1.00 56.47 93 SER A CA 1
ATOM 703 C C . SER A 1 93 ? 37.893 -10.858 6.918 1.00 56.47 93 SER A C 1
ATOM 705 O O . SER A 1 93 ? 38.784 -11.352 7.602 1.00 56.47 93 SER A O 1
ATOM 707 N N . LYS A 1 94 ? 37.076 -11.607 6.174 1.00 52.09 94 LYS A N 1
ATOM 708 C CA . LYS A 1 94 ? 37.414 -12.981 5.783 1.00 52.09 94 LYS A CA 1
ATOM 709 C C . LYS A 1 94 ? 37.631 -13.018 4.279 1.00 52.09 94 LYS A C 1
ATOM 711 O O . LYS A 1 94 ? 36.699 -13.120 3.492 1.00 52.09 94 LYS A O 1
ATOM 716 N N . LYS A 1 95 ? 38.907 -12.900 3.907 1.00 53.78 95 LYS A N 1
ATOM 717 C CA . LYS A 1 95 ? 39.417 -13.243 2.582 1.00 53.78 95 LYS A CA 1
ATOM 718 C C . LYS A 1 95 ? 39.292 -14.760 2.430 1.00 53.78 95 LYS A C 1
ATOM 720 O O . LYS A 1 95 ? 40.176 -15.491 2.861 1.00 53.78 95 LYS A O 1
ATOM 725 N N . VAL A 1 96 ? 38.183 -15.227 1.866 1.00 60.53 96 VAL A N 1
ATOM 726 C CA . VAL A 1 96 ? 38.127 -16.552 1.245 1.00 60.53 96 VAL A CA 1
ATOM 727 C C . VAL A 1 96 ? 38.413 -16.321 -0.228 1.00 60.53 96 VAL A C 1
ATOM 729 O O . VAL A 1 96 ? 37.626 -15.714 -0.950 1.00 60.53 96 VAL A O 1
ATOM 732 N N . LEU A 1 97 ? 39.623 -16.713 -0.616 1.00 60.31 97 LEU A N 1
ATOM 733 C CA . LEU A 1 97 ? 40.125 -16.718 -1.978 1.00 60.31 97 LEU A CA 1
ATOM 734 C C . LEU A 1 97 ? 39.364 -17.799 -2.756 1.00 60.31 97 LEU A C 1
ATOM 736 O O . LEU A 1 97 ? 39.834 -18.923 -2.895 1.00 60.31 97 LEU A O 1
ATOM 740 N N . THR A 1 98 ? 38.160 -17.473 -3.215 1.00 58.47 98 THR A N 1
ATOM 741 C CA . THR A 1 98 ? 37.450 -18.296 -4.191 1.00 58.47 98 THR A CA 1
ATOM 742 C C . THR A 1 98 ? 38.096 -18.031 -5.540 1.00 58.47 98 THR A C 1
ATOM 744 O O . THR A 1 98 ? 37.997 -16.929 -6.081 1.00 58.47 98 THR A O 1
ATOM 747 N N . GLN A 1 99 ? 38.832 -19.026 -6.035 1.00 53.81 99 GLN A N 1
ATOM 748 C CA . GLN A 1 99 ? 39.411 -19.000 -7.368 1.00 53.81 99 GLN A CA 1
ATOM 749 C C . GLN A 1 99 ? 38.321 -18.718 -8.399 1.00 53.81 99 GLN A C 1
ATOM 751 O O . GLN A 1 99 ? 37.288 -19.384 -8.458 1.00 53.81 99 GLN A O 1
ATOM 756 N N . VAL A 1 100 ? 38.590 -17.692 -9.195 1.00 51.28 100 VAL A N 1
ATOM 757 C CA . VAL A 1 100 ? 37.770 -17.237 -10.303 1.00 51.28 100 VAL A CA 1
ATOM 758 C C . VAL A 1 100 ? 37.885 -18.287 -11.403 1.00 51.28 100 VAL A C 1
ATOM 760 O O . VAL A 1 100 ? 38.850 -18.309 -12.163 1.00 51.28 100 VAL A O 1
ATOM 763 N N . SER A 1 101 ? 36.911 -19.194 -11.457 1.00 59.06 101 SER A N 1
ATOM 764 C CA . SER A 1 101 ? 36.630 -19.967 -12.661 1.00 59.06 101 SER A CA 1
ATOM 765 C C . SER A 1 101 ? 36.008 -19.007 -13.669 1.00 59.06 101 SER A C 1
ATOM 767 O O . SER A 1 101 ? 34.801 -18.782 -13.677 1.00 59.06 101 SER A O 1
ATOM 769 N N . SER A 1 102 ? 36.890 -18.396 -14.454 1.00 59.03 102 SER A N 1
ATOM 770 C CA . SER A 1 102 ? 36.626 -17.594 -15.644 1.00 59.03 102 SER A CA 1
ATOM 771 C C . SER A 1 102 ? 35.882 -18.438 -16.688 1.00 59.03 102 SER A C 1
ATOM 773 O O . SER A 1 102 ? 36.481 -18.978 -17.616 1.00 59.03 102 SER A O 1
ATOM 775 N N . TYR A 1 103 ? 34.570 -18.562 -16.524 1.00 58.06 103 TYR A N 1
ATOM 776 C CA . TYR A 1 103 ? 33.659 -18.695 -17.648 1.00 58.06 103 TYR A CA 1
ATOM 777 C C . TYR A 1 103 ? 32.945 -17.356 -17.755 1.00 58.06 103 TYR A C 1
ATOM 779 O O . TYR A 1 103 ? 32.192 -16.971 -16.862 1.00 58.06 103 TYR A O 1
ATOM 787 N N . GLU A 1 104 ? 33.277 -16.621 -18.812 1.00 60.09 104 GLU A N 1
ATOM 788 C CA . GLU A 1 104 ? 32.511 -15.474 -19.282 1.00 60.09 104 GLU A CA 1
ATOM 789 C C . GLU A 1 104 ? 31.089 -15.972 -19.540 1.00 60.09 104 GLU A C 1
ATOM 791 O O . GLU A 1 104 ? 30.828 -16.606 -20.560 1.00 60.09 104 GLU A O 1
ATOM 796 N N . ASP A 1 105 ? 30.211 -15.783 -18.557 1.00 58.22 105 ASP A N 1
ATOM 797 C CA . ASP A 1 105 ? 28.792 -16.085 -18.658 1.00 58.22 105 ASP A CA 1
ATOM 798 C C . ASP A 1 105 ? 28.159 -15.021 -19.569 1.00 58.22 105 ASP A C 1
ATOM 800 O O . ASP A 1 105 ? 28.057 -13.857 -19.160 1.00 58.22 105 ASP A O 1
ATOM 804 N N . PRO A 1 106 ? 27.752 -15.361 -20.809 1.00 58.59 106 PRO A N 1
ATOM 805 C CA . PRO A 1 106 ? 27.172 -14.400 -21.745 1.00 58.59 106 PRO A CA 1
ATOM 806 C C . PRO A 1 106 ? 25.777 -13.912 -21.312 1.00 58.59 106 PRO A C 1
ATOM 808 O O . PRO A 1 106 ? 25.157 -13.140 -22.034 1.00 58.59 106 PRO A O 1
ATOM 811 N N . LEU A 1 107 ? 25.284 -14.340 -20.141 1.00 53.47 107 LEU A N 1
ATOM 812 C CA . LEU A 1 107 ? 23.986 -13.996 -19.559 1.00 53.47 107 LEU A CA 1
ATOM 813 C C . LEU A 1 107 ? 24.106 -13.105 -18.312 1.00 53.47 107 LEU A C 1
ATOM 815 O O . LEU A 1 107 ? 23.359 -13.238 -17.347 1.00 53.47 107 LEU A O 1
ATOM 819 N N . ARG A 1 108 ? 25.025 -12.137 -18.328 1.00 53.03 108 ARG A N 1
ATOM 820 C CA . ARG A 1 108 ? 24.880 -10.916 -17.516 1.00 53.03 108 ARG A CA 1
ATOM 821 C C . ARG A 1 108 ? 24.304 -9.772 -18.342 1.00 53.03 108 ARG A C 1
ATOM 823 O O . ARG A 1 108 ? 24.717 -8.621 -18.209 1.00 53.03 108 ARG A O 1
ATOM 830 N N . GLU A 1 109 ? 23.284 -10.063 -19.145 1.00 58.47 109 GLU A N 1
ATOM 831 C CA . GLU A 1 109 ? 22.228 -9.069 -19.259 1.00 58.47 109 GLU A CA 1
ATOM 832 C C . GLU A 1 109 ? 21.630 -8.981 -17.860 1.00 58.47 109 GLU A C 1
ATOM 834 O O . GLU A 1 109 ? 21.072 -9.943 -17.340 1.00 58.47 109 GLU A O 1
ATOM 839 N N . VAL A 1 110 ? 21.866 -7.855 -17.188 1.00 58.16 110 VAL A N 1
ATOM 840 C CA . VAL A 1 110 ? 21.084 -7.462 -16.021 1.00 58.16 110 VAL A CA 1
ATOM 841 C C . VAL A 1 110 ? 19.668 -7.327 -16.558 1.00 58.16 110 VAL A C 1
ATOM 843 O O . VAL A 1 110 ? 19.279 -6.253 -17.022 1.00 58.16 110 VAL A O 1
ATOM 846 N N . GLU A 1 111 ? 18.966 -8.460 -16.629 1.00 61.56 111 GLU A N 1
ATOM 847 C CA . GLU A 1 111 ? 17.587 -8.542 -17.056 1.00 61.56 111 GLU A CA 1
ATOM 848 C C . GLU A 1 111 ? 16.872 -7.535 -16.177 1.00 61.56 111 GLU A C 1
ATOM 850 O O . GLU A 1 111 ? 16.855 -7.639 -14.947 1.00 61.56 111 GLU A O 1
ATOM 855 N N . LYS A 1 112 ? 16.403 -6.464 -16.812 1.00 70.25 112 LYS A N 1
ATOM 856 C CA . LYS A 1 112 ? 15.551 -5.483 -16.167 1.00 70.25 112 LYS A CA 1
ATOM 857 C C . LYS A 1 112 ? 14.294 -6.252 -15.818 1.00 70.25 112 LYS A C 1
ATOM 859 O O . LYS A 1 112 ? 13.419 -6.401 -16.665 1.00 70.25 112 LYS A O 1
ATOM 864 N N . GLU A 1 113 ? 14.289 -6.828 -14.622 1.00 80.56 113 GLU A N 1
ATOM 865 C CA . GLU A 1 113 ? 13.177 -7.613 -14.124 1.00 80.56 113 GLU A CA 1
ATOM 866 C C . GLU A 1 113 ? 11.898 -6.819 -14.352 1.00 80.56 113 GLU A C 1
ATOM 868 O O . GLU A 1 113 ? 11.852 -5.613 -14.081 1.00 80.56 113 GLU A O 1
ATOM 873 N N . ASP A 1 114 ? 10.891 -7.500 -14.895 1.00 91.69 114 ASP A N 1
ATOM 874 C CA . ASP A 1 114 ? 9.622 -6.883 -15.244 1.00 91.69 114 ASP A CA 1
ATOM 875 C C . ASP A 1 114 ? 9.108 -6.080 -14.033 1.00 91.69 114 ASP A C 1
ATOM 877 O O . ASP A 1 114 ? 8.999 -6.633 -12.925 1.00 91.69 114 ASP A O 1
ATOM 881 N N . PRO A 1 115 ? 8.809 -4.775 -14.193 1.00 92.00 115 PRO A N 1
ATOM 882 C CA . PRO A 1 115 ? 8.306 -3.945 -13.104 1.00 92.00 115 PRO A CA 1
ATOM 883 C C . PRO A 1 115 ? 7.065 -4.547 -12.434 1.00 92.00 115 PRO A C 1
ATOM 885 O O . PRO A 1 115 ? 6.839 -4.298 -11.248 1.00 92.00 115 PRO A O 1
ATOM 888 N N . ALA A 1 116 ? 6.288 -5.376 -13.139 1.00 94.56 116 ALA A N 1
ATOM 889 C CA . ALA A 1 116 ? 5.173 -6.115 -12.564 1.00 94.56 116 ALA A CA 1
ATOM 890 C C . ALA A 1 116 ? 5.624 -7.135 -11.504 1.00 94.56 116 ALA A C 1
ATOM 892 O O . ALA A 1 116 ? 5.013 -7.211 -10.439 1.00 94.56 116 ALA A O 1
ATOM 893 N N . ILE A 1 117 ? 6.714 -7.875 -11.736 1.00 95.44 117 ILE A N 1
ATOM 894 C CA . ILE A 1 117 ? 7.241 -8.857 -10.773 1.00 95.44 117 ILE A CA 1
ATOM 895 C C . ILE A 1 117 ? 7.691 -8.138 -9.498 1.00 95.44 117 ILE A C 1
ATOM 897 O O . ILE A 1 117 ? 7.319 -8.529 -8.390 1.00 95.44 117 ILE A O 1
ATOM 901 N N . ARG A 1 118 ? 8.413 -7.022 -9.651 1.00 94.88 118 ARG A N 1
ATOM 902 C CA . ARG A 1 118 ? 8.830 -6.177 -8.522 1.00 94.88 118 ARG A CA 1
ATOM 903 C C . ARG A 1 118 ? 7.636 -5.587 -7.772 1.00 94.88 118 ARG A C 1
ATOM 905 O O . ARG A 1 118 ? 7.636 -5.560 -6.541 1.00 94.88 118 ARG A O 1
ATOM 912 N N . ALA A 1 119 ? 6.597 -5.161 -8.491 1.00 96.62 119 ALA A N 1
ATOM 913 C CA . ALA A 1 119 ? 5.367 -4.667 -7.882 1.00 96.62 119 ALA A CA 1
ATOM 914 C C . ALA A 1 119 ? 4.693 -5.734 -7.016 1.00 96.62 119 ALA A C 1
ATOM 916 O O . ALA A 1 119 ? 4.247 -5.419 -5.916 1.00 96.62 119 ALA A O 1
ATOM 917 N N . LEU A 1 120 ? 4.645 -6.988 -7.477 1.00 97.38 120 LEU A N 1
ATOM 918 C CA . LEU A 1 120 ? 4.051 -8.090 -6.719 1.00 97.38 120 LEU A CA 1
ATOM 919 C C . LEU A 1 120 ? 4.775 -8.330 -5.390 1.00 97.38 120 LEU A C 1
ATOM 921 O O . LEU A 1 120 ? 4.112 -8.534 -4.375 1.00 97.38 120 LEU A O 1
ATOM 925 N N . SER A 1 121 ? 6.108 -8.238 -5.363 1.00 96.62 121 SER A N 1
ATOM 926 C CA . SER A 1 121 ? 6.872 -8.323 -4.112 1.00 96.62 121 SER A CA 1
ATOM 927 C C . SER A 1 121 ? 6.516 -7.188 -3.147 1.00 96.62 121 SER A C 1
ATOM 929 O O . SER A 1 121 ? 6.218 -7.446 -1.982 1.00 96.62 121 SER A O 1
ATOM 931 N N . LEU A 1 122 ? 6.458 -5.943 -3.635 1.00 96.62 122 LEU A N 1
ATOM 932 C CA . LEU A 1 122 ? 6.061 -4.789 -2.818 1.00 96.62 122 LEU A CA 1
ATOM 933 C C . LEU A 1 122 ? 4.620 -4.917 -2.305 1.00 96.62 122 LEU A C 1
ATOM 935 O O . LEU A 1 122 ? 4.339 -4.594 -1.154 1.00 96.62 122 LEU A O 1
ATOM 939 N N . ILE A 1 123 ? 3.703 -5.407 -3.140 1.00 98.19 123 ILE A N 1
ATOM 940 C CA . ILE A 1 123 ? 2.307 -5.655 -2.764 1.00 98.19 123 ILE A CA 1
ATOM 941 C C . ILE A 1 123 ? 2.225 -6.707 -1.655 1.00 98.19 123 ILE A C 1
ATOM 943 O O . ILE A 1 123 ? 1.493 -6.505 -0.686 1.00 98.19 123 ILE A O 1
ATOM 947 N N . ALA A 1 124 ? 2.989 -7.797 -1.762 1.00 98.06 124 ALA A N 1
ATOM 948 C CA . ALA A 1 124 ? 3.017 -8.845 -0.748 1.00 98.06 124 ALA A CA 1
ATOM 949 C C . ALA A 1 124 ? 3.507 -8.315 0.612 1.00 98.06 124 ALA A C 1
ATOM 951 O O . ALA A 1 124 ? 2.882 -8.598 1.635 1.00 98.06 124 ALA A O 1
ATOM 952 N N . GLU A 1 125 ? 4.564 -7.493 0.626 1.00 97.38 125 GLU A N 1
ATOM 953 C CA . GLU A 1 125 ? 5.049 -6.835 1.849 1.00 97.38 125 GLU A CA 1
ATOM 954 C C . GLU A 1 125 ? 3.979 -5.937 2.483 1.00 97.38 125 GLU A C 1
ATOM 956 O O . GLU A 1 125 ? 3.758 -5.967 3.694 1.00 97.38 125 GLU A O 1
ATOM 961 N N . VAL A 1 126 ? 3.296 -5.139 1.662 1.00 97.25 126 VAL A N 1
ATOM 962 C CA . VAL A 1 126 ? 2.240 -4.228 2.117 1.00 97.25 126 VAL A CA 1
ATOM 963 C C . VAL A 1 126 ? 1.074 -4.996 2.714 1.00 97.25 126 VAL A C 1
ATOM 965 O O . VAL A 1 126 ? 0.600 -4.654 3.796 1.00 97.25 126 VAL A O 1
ATOM 968 N N . ASP A 1 127 ? 0.612 -6.037 2.028 1.00 98.00 127 ASP A N 1
ATOM 969 C CA . ASP A 1 127 ? -0.496 -6.862 2.493 1.00 98.00 127 ASP A CA 1
ATOM 970 C C . ASP A 1 127 ? -0.163 -7.555 3.816 1.00 98.00 127 ASP A C 1
ATOM 972 O O . ASP A 1 127 ? -1.010 -7.596 4.712 1.00 98.00 127 ASP A O 1
ATOM 976 N N . GLN A 1 128 ? 1.074 -8.030 3.972 1.00 98.06 128 GLN A N 1
ATOM 977 C CA . GLN A 1 128 ? 1.553 -8.597 5.227 1.00 98.06 128 GLN A CA 1
ATOM 978 C C . GLN A 1 128 ? 1.519 -7.560 6.359 1.00 98.06 128 GLN A C 1
ATOM 980 O O . GLN A 1 128 ? 0.998 -7.841 7.438 1.00 98.06 128 GLN A O 1
ATOM 985 N N . GLU A 1 129 ? 2.034 -6.353 6.121 1.00 97.06 129 GLU A N 1
ATOM 986 C CA . GLU A 1 129 ? 2.098 -5.290 7.129 1.00 97.06 129 GLU A CA 1
ATOM 987 C C . GLU A 1 129 ? 0.697 -4.810 7.550 1.00 97.06 129 GLU A C 1
ATOM 989 O O . GLU A 1 129 ? 0.429 -4.620 8.742 1.00 97.06 129 GLU A O 1
ATOM 994 N N . LEU A 1 130 ? -0.233 -4.695 6.596 1.00 96.75 130 LEU A N 1
ATOM 995 C CA . LEU A 1 130 ? -1.635 -4.376 6.871 1.00 96.75 130 LEU A CA 1
ATOM 996 C C . LEU A 1 130 ? -2.328 -5.474 7.687 1.00 96.75 130 LEU A C 1
ATOM 998 O O . LEU A 1 130 ? -3.096 -5.159 8.596 1.00 96.75 130 LEU A O 1
ATOM 1002 N N . GLU A 1 131 ? -2.066 -6.752 7.404 1.00 96.94 131 GLU A N 1
ATOM 1003 C CA . GLU A 1 131 ? -2.700 -7.851 8.140 1.00 96.94 131 GLU A CA 1
ATOM 1004 C C . GLU A 1 131 ? -2.157 -7.964 9.573 1.00 96.94 131 GLU A C 1
ATOM 1006 O O . GLU A 1 131 ? -2.935 -8.119 10.517 1.00 96.94 131 GLU A O 1
ATOM 1011 N N . LEU A 1 132 ? -0.845 -7.779 9.769 1.00 97.00 132 LEU A N 1
ATOM 1012 C CA . LEU A 1 132 ? -0.221 -7.763 11.101 1.00 97.00 132 LEU A CA 1
ATOM 1013 C C . LEU A 1 132 ? -0.796 -6.663 11.999 1.00 97.00 132 LEU A C 1
ATOM 1015 O O . LEU A 1 132 ? -0.983 -6.853 13.200 1.00 97.00 132 LEU A O 1
ATOM 1019 N N . THR A 1 133 ? -1.113 -5.516 11.407 1.00 96.81 133 THR A N 1
ATOM 1020 C CA . THR A 1 133 ? -1.564 -4.321 12.131 1.00 96.81 133 THR A CA 1
ATOM 1021 C C . THR A 1 133 ? -3.086 -4.169 12.145 1.00 96.81 133 THR A C 1
ATOM 1023 O O . THR A 1 133 ? -3.642 -3.245 12.744 1.00 96.81 133 THR A O 1
ATOM 1026 N N . ARG A 1 134 ? -3.809 -5.140 11.576 1.00 96.19 134 ARG A N 1
ATOM 1027 C CA . ARG A 1 134 ? -5.274 -5.155 11.489 1.00 96.19 134 ARG A CA 1
ATOM 1028 C C . ARG A 1 134 ? -5.981 -5.180 12.844 1.00 96.19 134 ARG A C 1
ATOM 1030 O O . ARG A 1 134 ? -7.119 -4.721 12.936 1.00 96.19 134 ARG A O 1
ATOM 1037 N N . LYS A 1 135 ? -5.332 -5.696 13.889 1.00 95.81 135 LYS A N 1
ATOM 1038 C CA . LYS A 1 135 ? -5.876 -5.745 15.260 1.00 95.81 135 LYS A CA 1
ATOM 1039 C C . LYS A 1 135 ? -5.489 -4.531 16.113 1.00 95.81 135 LYS A C 1
ATOM 1041 O O . LYS A 1 135 ? -5.991 -4.397 17.225 1.00 95.81 135 LYS A O 1
ATOM 1046 N N . CYS A 1 136 ? -4.620 -3.655 15.609 1.00 95.19 136 CYS A N 1
ATOM 1047 C CA . CYS A 1 136 ? -4.196 -2.462 16.332 1.00 95.19 136 CYS A CA 1
ATOM 1048 C C . CYS A 1 136 ? -5.326 -1.422 16.434 1.00 95.19 136 CYS A C 1
ATOM 1050 O O . CYS A 1 136 ? -6.245 -1.404 15.606 1.00 95.19 136 CYS A O 1
ATOM 1052 N N . PRO A 1 137 ? -5.252 -0.491 17.400 1.00 96.75 137 PRO A N 1
ATOM 1053 C CA . PRO A 1 137 ? -6.145 0.657 17.454 1.00 96.75 137 PRO A CA 1
ATOM 1054 C C . PRO A 1 137 ? -6.093 1.490 16.168 1.00 96.75 137 PRO A C 1
ATOM 1056 O O . PRO A 1 137 ? -5.046 1.660 15.540 1.00 96.75 137 PRO A O 1
ATOM 1059 N N . LEU A 1 138 ? -7.218 2.107 15.812 1.00 96.50 138 LEU A N 1
ATOM 1060 C CA . LEU A 1 138 ? -7.365 2.904 14.588 1.00 96.50 138 LEU A CA 1
ATOM 1061 C C . LEU A 1 138 ? -6.335 4.046 14.464 1.00 96.50 138 LEU A C 1
ATOM 1063 O O . LEU A 1 138 ? -5.918 4.394 13.357 1.00 96.50 138 LEU A O 1
ATOM 1067 N N . PHE A 1 139 ? -5.885 4.615 15.586 1.00 95.44 139 PHE A N 1
ATOM 1068 C CA . PHE A 1 139 ? -4.804 5.603 15.596 1.00 95.44 139 PHE A CA 1
ATOM 1069 C C . PHE A 1 139 ? -3.486 5.037 15.042 1.00 95.44 139 PHE A C 1
ATOM 1071 O O . PHE A 1 139 ? -2.855 5.667 14.188 1.00 95.44 139 PHE A O 1
ATOM 1078 N N . GLU A 1 140 ? -3.101 3.836 15.475 1.00 95.12 140 GLU A N 1
ATOM 1079 C CA . GLU A 1 140 ? -1.893 3.147 15.014 1.00 95.12 140 GLU A CA 1
ATOM 1080 C C . GLU A 1 140 ? -2.035 2.705 13.561 1.00 95.12 140 GLU A C 1
ATOM 1082 O O . GLU A 1 140 ? -1.142 2.974 12.759 1.00 95.12 140 GLU A O 1
ATOM 1087 N N . LYS A 1 141 ? -3.201 2.168 13.177 1.00 97.00 141 LYS A N 1
ATOM 1088 C CA . LYS A 1 141 ? -3.498 1.824 11.778 1.00 97.00 141 LYS A CA 1
ATOM 1089 C C . LYS A 1 141 ? -3.267 3.005 10.841 1.00 97.00 141 LYS A C 1
ATOM 1091 O O . LYS A 1 141 ? -2.593 2.879 9.823 1.00 97.00 141 LYS A O 1
ATOM 1096 N N . ARG A 1 142 ? -3.769 4.193 11.203 1.00 97.06 142 ARG A N 1
ATOM 1097 C CA . ARG A 1 142 ? -3.553 5.433 10.433 1.00 97.06 142 ARG A CA 1
ATOM 1098 C C . ARG A 1 142 ? -2.090 5.867 10.410 1.00 97.06 142 ARG A C 1
ATOM 1100 O O . ARG A 1 142 ? -1.659 6.500 9.447 1.00 97.06 142 ARG A O 1
ATOM 1107 N N . LYS A 1 143 ? -1.330 5.618 11.479 1.00 96.88 143 LYS A N 1
ATOM 1108 C CA . LYS A 1 143 ? 0.109 5.907 11.525 1.00 96.88 143 LYS A CA 1
ATOM 1109 C C . LYS A 1 143 ? 0.858 5.015 10.532 1.00 96.88 143 LYS A C 1
ATOM 1111 O O . LYS A 1 143 ? 1.510 5.559 9.648 1.00 96.88 143 LYS A O 1
ATOM 1116 N N . ILE A 1 144 ? 0.662 3.703 10.619 1.00 96.25 144 ILE A N 1
ATOM 1117 C CA . ILE A 1 144 ? 1.290 2.702 9.745 1.00 96.25 144 ILE A CA 1
ATOM 1118 C C . ILE A 1 144 ? 0.887 2.922 8.287 1.00 96.25 144 ILE A C 1
ATOM 1120 O O . ILE A 1 144 ? 1.731 2.962 7.403 1.00 96.25 144 ILE A O 1
ATOM 1124 N N . PHE A 1 145 ? -0.392 3.196 8.023 1.00 97.31 145 PHE A N 1
ATOM 1125 C CA . PHE A 1 145 ? -0.859 3.475 6.667 1.00 97.31 145 PHE A CA 1
ATOM 1126 C C . PHE A 1 145 ? -0.150 4.686 6.034 1.00 97.31 145 PHE A C 1
ATOM 1128 O O . PHE A 1 145 ? 0.256 4.636 4.875 1.00 97.31 145 PHE A O 1
ATOM 1135 N N . ARG A 1 146 ? 0.060 5.769 6.797 1.00 97.56 146 ARG A N 1
ATOM 1136 C CA . ARG A 1 146 ? 0.817 6.946 6.326 1.00 97.56 146 ARG A CA 1
ATOM 1137 C C . ARG A 1 146 ? 2.299 6.643 6.112 1.00 97.56 146 ARG A C 1
ATOM 1139 O O . ARG A 1 146 ? 2.929 7.251 5.248 1.00 97.56 146 ARG A O 1
ATOM 1146 N N . GLU A 1 147 ? 2.863 5.741 6.903 1.00 96.75 147 GLU A N 1
ATOM 1147 C CA . GLU A 1 147 ? 4.243 5.285 6.756 1.00 96.75 147 GLU A CA 1
ATOM 1148 C C . GLU A 1 147 ? 4.422 4.445 5.487 1.00 96.75 147 GLU A C 1
ATOM 1150 O O . GLU A 1 147 ? 5.280 4.770 4.665 1.00 96.75 147 GLU A O 1
ATOM 1155 N N . LEU A 1 148 ? 3.527 3.483 5.250 1.00 96.94 148 LEU A N 1
ATOM 1156 C CA . LEU A 1 148 ? 3.444 2.709 4.010 1.00 96.94 148 LEU A CA 1
ATOM 1157 C C . LEU A 1 148 ? 3.292 3.611 2.779 1.00 96.94 148 LEU A C 1
ATOM 1159 O O . LEU A 1 148 ? 4.030 3.461 1.807 1.00 96.94 148 LEU A O 1
ATOM 1163 N N . GLN A 1 149 ? 2.407 4.612 2.839 1.00 97.19 149 GLN A N 1
ATOM 1164 C CA . GLN A 1 149 ? 2.253 5.602 1.766 1.00 97.19 149 GLN A CA 1
ATOM 1165 C C . GLN A 1 149 ? 3.558 6.339 1.456 1.00 97.19 149 GLN A C 1
ATOM 1167 O O . GLN A 1 149 ? 3.881 6.565 0.293 1.00 97.19 149 GLN A O 1
ATOM 1172 N N . ARG A 1 150 ? 4.312 6.733 2.488 1.00 96.19 150 ARG A N 1
ATOM 1173 C CA . ARG A 1 150 ? 5.606 7.400 2.308 1.00 96.19 150 ARG A CA 1
ATOM 1174 C C . ARG A 1 150 ? 6.661 6.457 1.734 1.00 96.19 150 ARG A C 1
ATOM 1176 O O . ARG A 1 150 ? 7.452 6.908 0.911 1.00 96.19 150 ARG A O 1
ATOM 1183 N N . ARG A 1 151 ? 6.682 5.193 2.174 1.00 94.94 151 ARG A N 1
ATOM 1184 C CA . ARG A 1 151 ? 7.637 4.162 1.733 1.00 94.94 151 ARG A CA 1
ATOM 1185 C C . ARG A 1 151 ? 7.436 3.804 0.263 1.00 94.94 151 ARG A C 1
ATOM 1187 O O . ARG A 1 151 ? 8.407 3.753 -0.479 1.00 94.94 151 ARG A O 1
ATOM 1194 N N . LEU A 1 152 ? 6.187 3.641 -0.168 1.00 96.31 152 LEU A N 1
ATOM 1195 C CA . LEU A 1 152 ? 5.826 3.259 -1.539 1.00 96.31 152 LEU A CA 1
ATOM 1196 C C . LEU A 1 152 ? 5.683 4.443 -2.504 1.00 96.31 152 LEU A C 1
ATOM 1198 O O . LEU A 1 152 ? 5.279 4.260 -3.649 1.00 96.31 152 LEU A O 1
ATOM 1202 N N . HIS A 1 153 ? 5.955 5.673 -2.068 1.00 95.12 153 HIS A N 1
ATOM 1203 C CA . HIS A 1 153 ? 5.782 6.828 -2.940 1.00 95.12 153 HIS A CA 1
ATOM 1204 C C . HIS A 1 153 ? 6.770 6.753 -4.126 1.00 95.12 153 HIS A C 1
ATOM 1206 O O . HIS A 1 153 ? 7.962 6.531 -3.895 1.00 95.12 153 HIS A O 1
ATOM 1212 N N . PRO A 1 154 ? 6.339 6.985 -5.382 1.00 95.19 154 PRO A N 1
ATOM 1213 C CA . PRO A 1 154 ? 7.216 6.853 -6.551 1.00 95.19 154 PRO A CA 1
ATOM 1214 C C . PRO A 1 154 ? 8.408 7.827 -6.521 1.00 95.19 154 PRO A C 1
ATOM 1216 O O . PRO A 1 154 ? 9.502 7.461 -6.925 1.00 95.19 154 PRO A O 1
ATOM 1219 N N . ASP A 1 155 ? 8.244 9.024 -5.940 1.00 93.88 155 ASP A N 1
ATOM 1220 C CA . ASP A 1 155 ? 9.351 9.983 -5.705 1.00 93.88 155 ASP A CA 1
ATOM 1221 C C . ASP A 1 155 ? 10.469 9.417 -4.809 1.00 93.88 155 ASP A C 1
ATOM 1223 O O . ASP A 1 155 ? 11.627 9.806 -4.927 1.00 93.88 155 ASP A O 1
ATOM 1227 N N . LYS A 1 156 ? 10.134 8.498 -3.894 1.00 93.81 156 LYS A N 1
ATOM 1228 C CA . LYS A 1 156 ? 11.118 7.851 -3.016 1.00 93.81 156 LYS A CA 1
ATOM 1229 C C . LYS A 1 156 ? 11.796 6.651 -3.663 1.00 93.81 156 LYS A C 1
ATOM 1231 O O . LYS A 1 156 ? 12.873 6.284 -3.208 1.00 93.81 156 LYS A O 1
ATOM 1236 N N . ASN A 1 157 ? 11.210 6.098 -4.723 1.00 92.94 157 ASN A N 1
ATOM 1237 C CA . ASN A 1 157 ? 11.698 4.910 -5.417 1.00 92.94 157 ASN A CA 1
ATOM 1238 C C . ASN A 1 157 ? 11.860 5.199 -6.922 1.00 92.94 157 ASN A C 1
ATOM 1240 O O . ASN A 1 157 ? 11.177 4.575 -7.736 1.00 92.94 157 ASN A O 1
ATOM 1244 N N . PRO A 1 158 ? 12.730 6.151 -7.317 1.00 91.69 158 PRO A N 1
ATOM 1245 C CA . PRO A 1 158 ? 12.854 6.567 -8.715 1.00 91.69 158 PRO A CA 1
ATOM 1246 C C . PRO A 1 158 ? 13.351 5.442 -9.633 1.00 91.69 158 PRO A C 1
ATOM 1248 O O . PRO A 1 158 ? 12.974 5.402 -10.799 1.00 91.69 158 PRO A O 1
ATOM 1251 N N . GLU A 1 159 ? 14.145 4.504 -9.108 1.00 92.75 159 GLU A N 1
ATOM 1252 C CA . GLU A 1 159 ? 14.653 3.345 -9.860 1.00 92.75 159 GLU A CA 1
ATOM 1253 C C . GLU A 1 159 ? 13.547 2.350 -10.237 1.00 92.75 159 GLU A C 1
ATOM 1255 O O . GLU A 1 159 ? 13.666 1.634 -11.225 1.00 92.75 159 GLU A O 1
ATOM 1260 N N . GLN A 1 160 ? 12.460 2.314 -9.461 1.00 93.31 160 GLN A N 1
ATOM 1261 C CA . GLN A 1 160 ? 11.355 1.364 -9.612 1.00 93.31 160 GLN A CA 1
ATOM 1262 C C . GLN A 1 160 ? 10.006 2.095 -9.588 1.00 93.31 160 GLN A C 1
ATOM 1264 O O . GLN A 1 160 ? 9.041 1.643 -8.969 1.00 93.31 160 GLN A O 1
ATOM 1269 N N . ALA A 1 161 ? 9.935 3.256 -10.244 1.00 94.94 161 ALA A N 1
ATOM 1270 C CA . ALA A 1 161 ? 8.780 4.148 -10.158 1.00 94.94 161 ALA A CA 1
ATOM 1271 C C . ALA A 1 161 ? 7.467 3.477 -10.606 1.00 94.94 161 ALA A C 1
ATOM 1273 O O . ALA A 1 161 ? 6.416 3.720 -10.009 1.00 94.94 161 ALA A O 1
ATOM 1274 N N . GLU A 1 162 ? 7.522 2.609 -11.621 1.00 96.06 162 GLU A N 1
ATOM 1275 C CA . GLU A 1 162 ? 6.356 1.864 -12.112 1.00 96.06 162 GLU A CA 1
ATOM 1276 C C . GLU A 1 162 ? 5.868 0.821 -11.102 1.00 96.06 162 GLU A C 1
ATOM 1278 O O . GLU A 1 162 ? 4.679 0.785 -10.778 1.00 96.06 162 GLU A O 1
ATOM 1283 N N . ALA A 1 163 ? 6.787 0.040 -10.527 1.00 96.50 163 ALA A N 1
ATOM 1284 C CA . ALA A 1 163 ? 6.459 -0.951 -9.507 1.00 96.50 163 ALA A CA 1
ATOM 1285 C C . ALA A 1 163 ? 5.886 -0.294 -8.241 1.00 96.50 163 ALA A C 1
ATOM 1287 O O . ALA A 1 163 ? 4.852 -0.716 -7.717 1.00 96.50 163 ALA A O 1
ATOM 1288 N N . ALA A 1 164 ? 6.510 0.801 -7.795 1.00 96.94 164 ALA A N 1
ATOM 1289 C CA . ALA A 1 164 ? 6.047 1.591 -6.661 1.00 96.94 164 ALA A CA 1
ATOM 1290 C C . ALA A 1 164 ? 4.646 2.173 -6.905 1.00 96.94 164 ALA A C 1
ATOM 1292 O O . ALA A 1 164 ? 3.804 2.153 -6.009 1.00 96.94 164 ALA A O 1
ATOM 1293 N N . LYS A 1 165 ? 4.354 2.637 -8.128 1.00 97.38 165 LYS A N 1
ATOM 1294 C CA . LYS A 1 165 ? 3.025 3.137 -8.506 1.00 97.38 165 LYS A CA 1
ATOM 1295 C C . LYS A 1 165 ? 1.952 2.050 -8.398 1.00 97.38 165 LYS A C 1
ATOM 1297 O O . LYS A 1 165 ? 0.884 2.328 -7.853 1.00 97.38 165 LYS A O 1
ATOM 1302 N N . LEU A 1 166 ? 2.224 0.837 -8.883 1.00 97.88 166 LEU A N 1
ATOM 1303 C CA . LEU A 1 166 ? 1.290 -0.293 -8.788 1.00 97.88 166 LEU A CA 1
ATOM 1304 C C . LEU A 1 166 ? 1.025 -0.683 -7.327 1.00 97.88 166 LEU A C 1
ATOM 1306 O O . LEU A 1 166 ? -0.132 -0.793 -6.919 1.00 97.88 166 LEU A O 1
ATOM 1310 N N . ALA A 1 167 ? 2.076 -0.796 -6.512 1.00 97.88 167 ALA A N 1
ATOM 1311 C CA . ALA A 1 167 ? 1.940 -1.098 -5.088 1.00 97.88 167 ALA A CA 1
ATOM 1312 C C . ALA A 1 167 ? 1.203 0.013 -4.316 1.00 97.88 167 ALA A C 1
ATOM 1314 O O . ALA A 1 167 ? 0.358 -0.264 -3.463 1.00 97.88 167 ALA A O 1
ATOM 1315 N N . PHE A 1 168 ? 1.470 1.282 -4.639 1.00 97.62 168 PHE A N 1
ATOM 1316 C CA . PHE A 1 168 ? 0.780 2.422 -4.037 1.00 97.62 168 PHE A CA 1
ATOM 1317 C C . PHE A 1 168 ? -0.710 2.443 -4.394 1.00 97.62 168 PHE A C 1
ATOM 1319 O O . PHE A 1 168 ? -1.544 2.707 -3.526 1.00 97.62 168 PHE A O 1
ATOM 1326 N N . GLN A 1 169 ? -1.058 2.141 -5.649 1.00 97.69 169 GLN A N 1
ATOM 1327 C CA . GLN A 1 169 ? -2.451 2.022 -6.082 1.00 97.69 169 GLN A CA 1
ATOM 1328 C C . GLN A 1 169 ? -3.176 0.926 -5.288 1.00 97.69 169 GLN A C 1
ATOM 1330 O O . GLN A 1 169 ? -4.222 1.197 -4.699 1.00 97.69 169 GLN A O 1
ATOM 1335 N N . HIS A 1 170 ? -2.569 -0.260 -5.166 1.00 97.81 170 HIS A N 1
ATOM 1336 C CA . HIS A 1 170 ? -3.111 -1.368 -4.369 1.00 97.81 170 HIS A CA 1
ATOM 1337 C C . HIS A 1 170 ? -3.333 -0.984 -2.896 1.00 97.81 170 HIS A C 1
ATOM 1339 O O . HIS A 1 170 ? -4.392 -1.254 -2.322 1.00 97.81 170 HIS A O 1
ATOM 1345 N N . LEU A 1 171 ? -2.376 -0.269 -2.289 1.00 97.75 171 LEU A N 1
ATOM 1346 C CA . LEU A 1 171 ? -2.515 0.269 -0.931 1.00 97.75 171 LEU A CA 1
ATOM 1347 C C . LEU A 1 171 ? -3.728 1.212 -0.809 1.00 97.75 171 LEU A C 1
ATOM 1349 O O . LEU A 1 171 ? -4.456 1.164 0.188 1.00 97.75 171 LEU A O 1
ATOM 1353 N N . MET A 1 172 ? -3.963 2.076 -1.804 1.00 97.38 172 MET A N 1
ATOM 1354 C CA . MET A 1 172 ? -5.099 3.006 -1.788 1.00 97.38 172 MET A CA 1
ATOM 1355 C C . MET A 1 172 ? -6.431 2.266 -1.914 1.00 97.38 172 MET A C 1
ATOM 1357 O O . MET A 1 172 ? -7.386 2.625 -1.218 1.00 97.38 172 MET A O 1
ATOM 1361 N N . ASP A 1 173 ? -6.488 1.208 -2.719 1.00 97.50 173 ASP A N 1
ATOM 1362 C CA . ASP A 1 173 ? -7.692 0.393 -2.893 1.00 97.50 173 ASP A CA 1
ATOM 1363 C C . ASP A 1 173 ? -8.059 -0.341 -1.592 1.00 97.50 173 ASP A C 1
ATOM 1365 O O . ASP A 1 173 ? -9.220 -0.330 -1.166 1.00 97.50 173 ASP A O 1
ATOM 1369 N N . ARG A 1 174 ? -7.058 -0.869 -0.870 1.00 96.69 174 ARG A N 1
ATOM 1370 C CA . ARG A 1 174 ? -7.254 -1.511 0.444 1.00 96.69 174 ARG A CA 1
ATOM 1371 C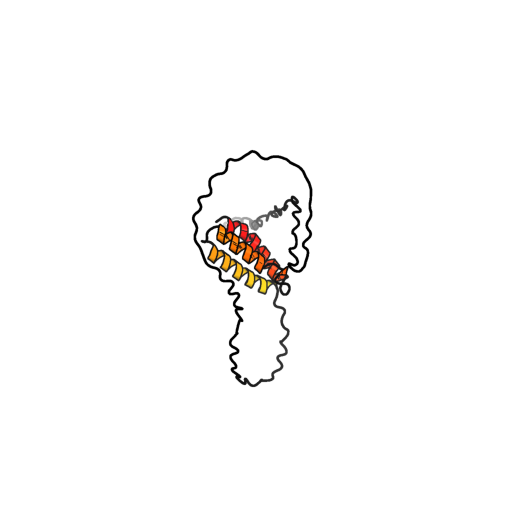 C . ARG A 1 174 ? -7.531 -0.550 1.600 1.00 96.69 174 ARG A C 1
ATOM 1373 O O . ARG A 1 174 ? -8.072 -0.963 2.626 1.00 96.69 174 ARG A O 1
ATOM 1380 N N . SER A 1 175 ? -7.226 0.737 1.457 1.00 96.31 175 SER A N 1
ATOM 1381 C CA . SER A 1 175 ? -7.415 1.731 2.527 1.00 96.31 175 SER A CA 1
ATOM 1382 C C . SER A 1 175 ? -8.838 1.762 3.101 1.00 96.31 175 SER A C 1
ATOM 1384 O O . SER A 1 175 ? -9.031 1.915 4.311 1.00 96.31 175 SER A O 1
ATOM 1386 N N . ARG A 1 176 ? -9.847 1.577 2.238 1.00 94.19 176 ARG A N 1
ATOM 1387 C CA . ARG A 1 176 ? -11.268 1.685 2.591 1.00 94.19 176 ARG A CA 1
ATOM 1388 C C . ARG A 1 176 ? -11.728 0.566 3.510 1.00 94.19 176 ARG A C 1
ATOM 1390 O O . ARG A 1 176 ? -12.654 0.787 4.278 1.00 94.19 176 ARG A O 1
ATOM 1397 N N . THR A 1 177 ? -11.148 -0.622 3.399 1.00 96.06 177 THR A N 1
ATOM 1398 C CA . THR A 1 177 ? -11.490 -1.781 4.234 1.00 96.06 177 THR A CA 1
ATOM 1399 C C . THR A 1 177 ? -10.624 -1.808 5.487 1.00 96.06 177 THR A C 1
ATOM 1401 O O . THR A 1 177 ? -11.135 -2.034 6.581 1.00 96.06 177 THR A O 1
ATOM 1404 N N . TYR A 1 178 ? -9.338 -1.486 5.350 1.00 96.31 178 TYR A N 1
ATOM 1405 C CA . TYR A 1 178 ? -8.376 -1.486 6.449 1.00 96.31 178 TYR A CA 1
ATOM 1406 C C . TYR A 1 178 ? -8.684 -0.451 7.545 1.00 96.31 178 TYR A C 1
ATOM 1408 O O . TYR A 1 178 ? -8.602 -0.772 8.726 1.00 96.31 178 TYR A O 1
ATOM 1416 N N . LEU A 1 179 ? -9.072 0.778 7.175 1.00 94.81 179 LEU A N 1
ATOM 1417 C CA . LEU A 1 179 ? -9.292 1.874 8.135 1.00 94.81 179 LEU A CA 1
ATOM 1418 C C . LEU A 1 179 ? -10.711 1.935 8.727 1.00 94.81 179 LEU A C 1
ATOM 1420 O O . LEU A 1 179 ? -10.976 2.803 9.562 1.00 94.81 179 LEU A O 1
ATOM 1424 N N . LYS A 1 180 ? -11.631 1.083 8.259 1.00 92.75 180 LYS A N 1
ATOM 1425 C CA . LYS A 1 180 ? -13.006 0.990 8.785 1.00 92.75 180 LYS A CA 1
ATOM 1426 C C . LYS A 1 180 ? -13.127 0.013 9.951 1.00 92.75 180 LYS A C 1
ATOM 1428 O O . LYS A 1 180 ? -13.973 0.223 10.814 1.00 92.75 180 LYS A O 1
ATOM 1433 N N . ASN A 1 181 ? -12.307 -1.034 9.929 1.00 72.25 181 ASN A N 1
ATOM 1434 C CA . ASN A 1 181 ? -12.183 -2.030 10.991 1.00 72.25 181 ASN A CA 1
ATOM 1435 C C . ASN A 1 181 ? -11.244 -1.521 12.083 1.00 72.25 181 ASN A C 1
ATOM 1437 O O . ASN A 1 181 ? -11.285 -2.045 13.2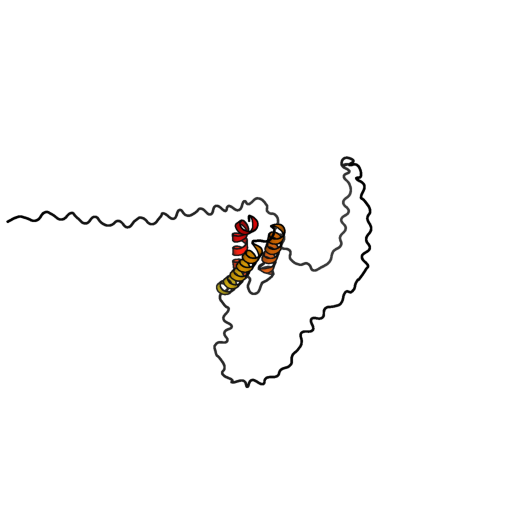11 1.00 72.25 181 ASN A O 1
#

Sequence (181 aa):
SQEPPPVPAERAFQPPAPPSVEPSQPGSRWGIGRAGKWLFFQGLKGLGRRAASVSASKVQPPKVPPMQKKKEDDECSSDPGRSGQSWCFPRSSKKVLTQVSSYEDPLREVEKEDPAIRALSLIAEVDQELELTRKCPLFEKRKIFRELQRRLHPDKNPEQAEAAKLAFQHLMDRSRTYLKN

InterPro domains:
  IPR001623 DnaJ domain [cd06257] (130-169)
  IPR036869 Chaperone J-domain superfamily [G3DSA:1.10.287.110] (121-178)
  IPR036869 Chaperone J-domain superfamily [SSF46565] (128-171)